Protein AF-A0A661WBW8-F1 (afdb_monomer)

Solvent-accessible surface area (backbone atoms only — not comparable to full-atom values): 7504 Å² total; per-residue (Å²): 125,63,66,69,48,50,52,51,52,53,52,50,47,54,51,52,50,39,50,50,31,53,48,50,40,72,75,39,48,70,62,25,51,50,27,31,53,41,34,71,77,34,44,72,61,14,29,55,50,9,43,52,49,52,52,50,50,49,51,48,32,54,50,29,44,61,48,18,79,80,39,66,74,34,38,56,62,21,50,52,52,50,49,52,48,53,53,42,35,47,45,15,46,30,18,49,24,47,56,46,9,56,71,76,37,63,91,46,59,73,66,63,18,35,52,52,28,32,48,52,51,54,58,50,35,65,36,77,64,55,7,61,70,46,50,42,51,50,51,48,12,29,15,35,11,12,36,53,52,60,75,76,107

Radius of gyration: 16.64 Å; Cα contacts (8 Å, |Δi|>4): 173; chains: 1; bounding box: 42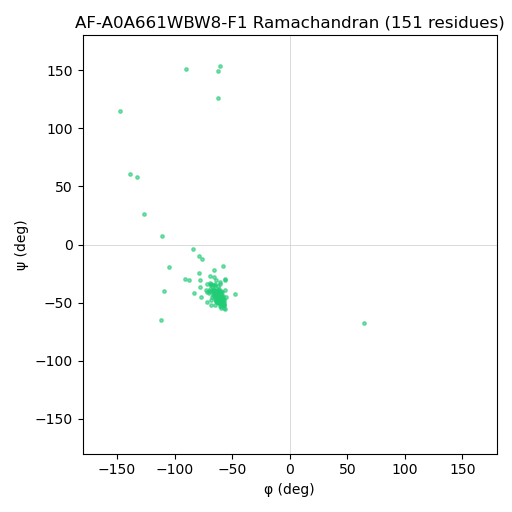×34×45 Å

pLDDT: mean 94.23, std 3.83, range [58.56, 97.31]

Nearest PDB structures (foldseek):
  8vp6-assembly1_B  TM=1.885E-01  e=3.659E+00  Acetivibrio thermocellus ATCC 27405
  7t56-assembly1_B  TM=2.274E-01  e=9.749E+00  Acetivibrio thermocellus

Secondary structure (DSSP, 8-state):
-HHHHHHHHHHHHHHHHHHHHHHHHHH-HHHHHHHHHHHHHHHHHHHHHHHHHHHHHHHHHHHHHHHHTT-GGGHHHHHHHHHHHHHHHHHHHHHHHHHHHHHH-TTS-HHHHHHHHHHHHHHHHTSTTIIIIIIHHHHHHHHHHHHHHHHH-

Foldseek 3Di:
DPPVVVVVVLVVVLVVLLVLLVVCCVVCVPLLVQLLVLCVVPVVQLLVQLLVVVVVLVCQLVVLVVCCVVPVVSNVVSCVSVVVLVVLLSSLVSSVLQVQLCVPPVPDDSSVSSSVSSSVLVVCLPDPPCNPPPSVSRSSSSSNSSSVVSVVD

Sequence (153 aa):
MDTLGIILISTLALITLTASLIFIRGLFPVRVSQVQTTLENNWKRSFWLGLVNTILITIFVFGFGSLGNGSPLFYFPAFAMYGAFLIGLLFGLSAFVQILGERLFPDLNPVKRDVKAGSVFLLTSLLPFVGWFLLFPYVISLSVGAVVITLFQ

Structure (mmCIF, N/CA/C/O backbone):
data_AF-A0A661WBW8-F1
#
_entry.id   AF-A0A661WBW8-F1
#
loop_
_atom_site.group_PDB
_atom_site.id
_atom_site.type_symbol
_atom_site.label_atom_id
_atom_site.label_alt_id
_atom_site.label_comp_id
_atom_site.label_asym_id
_atom_site.label_entity_id
_atom_site.label_seq_id
_atom_site.pdbx_PDB_ins_code
_atom_site.Cartn_x
_atom_site.Cartn_y
_atom_site.Cartn_z
_atom_site.occupancy
_atom_site.B_iso_or_equiv
_atom_site.auth_seq_id
_atom_site.auth_comp_id
_atom_site.auth_asym_id
_atom_site.auth_atom_id
_atom_site.pdbx_PDB_model_num
ATOM 1 N N . MET A 1 1 ? 23.591 -17.797 9.347 1.00 58.56 1 MET A N 1
ATOM 2 C CA . MET A 1 1 ? 23.077 -16.644 10.131 1.00 58.56 1 MET A CA 1
ATOM 3 C C . MET A 1 1 ? 21.641 -16.336 9.689 1.00 58.56 1 MET A C 1
ATOM 5 O O . MET A 1 1 ? 21.225 -15.186 9.639 1.00 58.56 1 MET A O 1
ATOM 9 N N . ASP A 1 2 ? 20.841 -17.366 9.389 1.00 82.25 2 ASP A N 1
ATOM 10 C CA . ASP A 1 2 ? 19.881 -17.202 8.287 1.00 82.25 2 ASP A CA 1
ATOM 11 C C . ASP A 1 2 ? 18.435 -17.105 8.775 1.00 82.25 2 ASP A C 1
ATOM 13 O O . ASP A 1 2 ? 17.692 -16.234 8.340 1.00 82.25 2 ASP A O 1
ATOM 17 N N . THR A 1 3 ? 18.036 -17.900 9.768 1.00 90.56 3 THR A N 1
ATOM 18 C CA . THR A 1 3 ? 16.657 -17.880 10.288 1.00 90.56 3 THR A CA 1
ATOM 19 C C . THR A 1 3 ? 16.389 -16.689 11.207 1.00 90.56 3 THR A C 1
ATOM 21 O O . THR A 1 3 ? 15.388 -15.994 11.043 1.00 90.56 3 THR A O 1
ATOM 24 N N . LEU A 1 4 ? 17.305 -16.399 12.138 1.00 91.81 4 LEU A N 1
ATOM 25 C CA . LEU A 1 4 ? 17.187 -15.255 13.050 1.00 91.81 4 LEU A CA 1
ATOM 26 C C . LEU A 1 4 ? 17.178 -13.918 12.295 1.00 91.81 4 LEU A C 1
ATOM 28 O O . LEU A 1 4 ? 16.389 -13.036 12.628 1.00 91.81 4 LEU A O 1
ATOM 32 N N . GLY A 1 5 ? 18.006 -13.788 11.253 1.00 93.50 5 GLY A N 1
ATOM 33 C CA . GLY A 1 5 ? 18.039 -12.595 10.404 1.00 93.50 5 GLY A CA 1
ATOM 34 C C . GLY A 1 5 ? 16.718 -12.374 9.666 1.00 93.50 5 GLY A C 1
ATOM 35 O O . GLY A 1 5 ? 16.172 -11.273 9.702 1.00 93.50 5 GLY A O 1
ATOM 36 N N . ILE A 1 6 ? 16.157 -13.429 9.066 1.00 91.75 6 ILE A N 1
ATOM 37 C CA . ILE A 1 6 ? 14.869 -13.357 8.358 1.00 91.75 6 ILE A CA 1
ATOM 38 C C . ILE A 1 6 ? 13.732 -12.964 9.308 1.00 91.75 6 ILE A C 1
ATOM 40 O O . ILE A 1 6 ? 12.924 -12.099 8.966 1.00 91.75 6 ILE A O 1
ATOM 44 N N . ILE A 1 7 ? 13.675 -13.555 10.506 1.00 92.12 7 ILE A N 1
ATOM 45 C CA . ILE A 1 7 ? 12.643 -13.235 11.505 1.00 92.12 7 ILE A CA 1
ATOM 46 C C . ILE A 1 7 ? 12.750 -11.769 11.938 1.00 92.12 7 ILE A C 1
ATOM 48 O O . ILE A 1 7 ? 11.737 -11.065 11.986 1.00 92.12 7 ILE A O 1
ATOM 52 N N . LEU A 1 8 ? 13.968 -11.289 12.205 1.00 94.31 8 LEU A N 1
ATOM 53 C CA . LEU A 1 8 ? 14.204 -9.904 12.606 1.00 94.31 8 LEU A CA 1
ATOM 54 C C . LEU A 1 8 ? 13.779 -8.921 11.509 1.00 94.31 8 LEU A C 1
ATOM 56 O O . LEU A 1 8 ? 13.016 -7.996 11.782 1.00 94.31 8 LEU A O 1
ATOM 60 N N . ILE A 1 9 ? 14.220 -9.145 10.268 1.00 93.75 9 ILE A N 1
ATOM 61 C CA . ILE A 1 9 ? 13.886 -8.284 9.123 1.00 93.75 9 ILE A CA 1
ATOM 62 C C . ILE A 1 9 ? 12.378 -8.273 8.878 1.00 93.75 9 ILE A C 1
ATOM 64 O O . ILE A 1 9 ? 11.800 -7.204 8.702 1.00 93.75 9 ILE A O 1
ATOM 68 N N . SER A 1 10 ? 11.725 -9.437 8.917 1.00 90.88 10 SER A N 1
ATOM 69 C CA . SER A 1 10 ? 10.275 -9.540 8.711 1.00 90.88 10 SER A CA 1
ATOM 70 C C . SER A 1 10 ? 9.506 -8.779 9.791 1.00 90.88 10 SER A C 1
ATOM 72 O O . SER A 1 10 ? 8.573 -8.039 9.488 1.00 90.88 10 SER A O 1
ATOM 74 N N . THR A 1 11 ? 9.930 -8.901 11.050 1.00 93.38 11 THR A N 1
ATOM 75 C CA . THR A 1 11 ? 9.303 -8.196 12.175 1.00 93.38 11 THR A CA 1
ATOM 76 C C . THR A 1 11 ? 9.469 -6.684 12.043 1.00 93.38 11 THR A C 1
ATOM 78 O O . THR A 1 11 ? 8.494 -5.942 12.164 1.00 93.38 11 THR A O 1
ATOM 81 N N . LEU A 1 12 ? 10.685 -6.218 11.740 1.00 95.56 12 LEU A N 1
ATOM 82 C CA . LEU A 1 12 ? 10.952 -4.799 11.511 1.00 95.56 12 LEU A CA 1
ATOM 83 C C . LEU A 1 12 ? 10.147 -4.266 10.323 1.00 95.56 12 LEU A C 1
ATOM 85 O O . LEU A 1 12 ? 9.534 -3.212 10.444 1.00 95.56 12 LEU A O 1
ATOM 89 N N . ALA A 1 13 ? 10.062 -5.016 9.221 1.00 93.31 13 ALA A N 1
ATOM 90 C CA . ALA A 1 13 ? 9.277 -4.630 8.054 1.00 93.31 13 ALA A CA 1
ATOM 91 C C . ALA A 1 13 ? 7.790 -4.447 8.391 1.00 93.31 13 ALA A C 1
ATOM 93 O O . ALA A 1 13 ? 7.198 -3.448 7.990 1.00 93.31 13 ALA A O 1
ATOM 94 N N . LEU A 1 14 ? 7.187 -5.350 9.172 1.00 94.06 14 LEU A N 1
ATOM 95 C CA . LEU A 1 14 ? 5.788 -5.222 9.607 1.00 94.06 14 LEU A CA 1
ATOM 96 C C . LEU A 1 14 ? 5.558 -3.978 10.473 1.00 94.06 14 LEU A C 1
ATOM 98 O O . LEU A 1 14 ? 4.569 -3.261 10.290 1.00 94.06 14 LEU A O 1
ATOM 102 N N . ILE A 1 15 ? 6.481 -3.705 11.399 1.00 95.44 15 ILE A N 1
ATOM 103 C CA . ILE A 1 15 ? 6.422 -2.523 12.266 1.00 95.44 15 ILE A CA 1
ATOM 104 C C . ILE A 1 15 ? 6.551 -1.251 11.422 1.00 95.44 15 ILE A C 1
ATOM 106 O O . ILE A 1 15 ? 5.726 -0.346 11.548 1.00 95.44 15 ILE A O 1
ATOM 110 N N . THR A 1 16 ? 7.540 -1.191 10.527 1.00 95.75 16 THR A N 1
ATOM 111 C CA . THR A 1 16 ? 7.773 -0.040 9.647 1.00 95.75 16 THR A CA 1
ATOM 112 C C . THR A 1 16 ? 6.607 0.185 8.691 1.00 95.75 16 THR A C 1
ATOM 114 O O . THR A 1 16 ? 6.192 1.327 8.513 1.00 95.75 16 THR A O 1
ATOM 117 N N . LEU A 1 17 ? 6.023 -0.876 8.125 1.00 94.19 17 LEU A N 1
ATOM 118 C CA . LEU A 1 17 ? 4.835 -0.764 7.281 1.00 94.19 17 LEU A CA 1
ATOM 119 C C . LEU A 1 17 ? 3.655 -0.198 8.072 1.00 94.19 17 LEU A C 1
ATOM 121 O O . LEU A 1 17 ? 3.055 0.781 7.637 1.00 94.19 17 LEU A O 1
ATOM 125 N N . THR A 1 18 ? 3.369 -0.724 9.264 1.00 95.50 18 THR A N 1
ATOM 126 C CA . THR A 1 18 ? 2.292 -0.191 10.119 1.00 95.50 18 THR A CA 1
ATOM 127 C C . THR A 1 18 ? 2.524 1.283 10.456 1.00 95.50 18 THR A C 1
ATOM 129 O O . THR A 1 18 ? 1.616 2.103 10.321 1.00 95.50 18 THR A O 1
ATOM 132 N N . ALA A 1 19 ? 3.752 1.643 10.839 1.00 95.69 19 ALA A N 1
ATOM 133 C CA . ALA A 1 19 ? 4.125 3.023 11.126 1.00 95.69 19 ALA A CA 1
ATOM 134 C C . ALA A 1 19 ? 3.971 3.930 9.895 1.00 95.69 19 ALA A C 1
ATOM 136 O O . ALA A 1 19 ? 3.477 5.046 10.027 1.00 95.69 19 ALA A O 1
ATOM 137 N N . SER A 1 20 ? 4.328 3.448 8.700 1.00 95.50 20 SER A N 1
ATOM 138 C CA . SER A 1 20 ? 4.203 4.210 7.454 1.00 95.50 20 SER A CA 1
ATOM 139 C C . SER A 1 20 ? 2.748 4.538 7.110 1.00 95.50 20 SER A C 1
ATOM 141 O O . SER A 1 20 ? 2.459 5.668 6.730 1.00 95.50 20 SER A O 1
ATOM 143 N N . LEU A 1 21 ? 1.815 3.604 7.329 1.00 95.06 21 LEU A N 1
ATOM 144 C CA . LEU A 1 21 ? 0.387 3.826 7.075 1.00 95.06 21 LEU A CA 1
ATOM 145 C C . LEU A 1 21 ? -0.184 4.907 8.005 1.00 95.06 21 LEU A C 1
ATOM 147 O O . LEU A 1 21 ? -0.887 5.822 7.575 1.00 95.06 21 LEU A O 1
ATOM 151 N N . ILE A 1 22 ? 0.188 4.857 9.286 1.00 94.75 22 ILE A N 1
ATOM 152 C CA . ILE A 1 22 ? -0.214 5.869 10.271 1.00 94.75 22 ILE A CA 1
ATOM 153 C C . ILE A 1 22 ? 0.420 7.222 9.941 1.00 94.75 22 ILE A C 1
ATOM 155 O O . ILE A 1 22 ? -0.238 8.258 10.028 1.00 94.75 22 ILE A O 1
ATOM 159 N N . PHE A 1 23 ? 1.691 7.219 9.539 1.00 96.06 23 PHE A N 1
ATOM 160 C CA . PHE A 1 23 ? 2.413 8.427 9.165 1.00 96.06 23 PHE A CA 1
ATOM 161 C C . PHE A 1 23 ? 1.764 9.128 7.965 1.00 96.06 23 PHE A C 1
ATOM 163 O O . PHE A 1 23 ? 1.539 10.335 8.021 1.00 96.06 23 PHE A O 1
ATOM 170 N N . ILE A 1 24 ? 1.388 8.386 6.917 1.00 95.56 24 ILE A N 1
ATOM 171 C CA . ILE A 1 24 ? 0.702 8.941 5.739 1.00 95.56 24 ILE A CA 1
ATOM 172 C C . ILE A 1 24 ? -0.645 9.558 6.119 1.00 95.56 24 ILE A C 1
ATOM 174 O O . ILE A 1 24 ? -0.952 10.667 5.677 1.00 95.56 24 ILE A O 1
ATOM 178 N N . ARG A 1 25 ? -1.423 8.898 6.984 1.00 91.75 25 ARG A N 1
ATOM 179 C CA . ARG A 1 25 ? -2.674 9.460 7.514 1.00 91.75 25 ARG A CA 1
ATOM 180 C C . ARG A 1 25 ? -2.441 10.747 8.304 1.00 91.75 25 ARG A C 1
ATOM 182 O O . ARG A 1 25 ? -3.200 11.697 8.144 1.00 91.75 25 ARG A O 1
ATOM 189 N N . GLY A 1 26 ? -1.406 10.786 9.141 1.00 92.38 26 GLY A N 1
ATOM 190 C CA . GLY A 1 26 ? -1.054 11.972 9.922 1.00 92.38 26 GLY A CA 1
ATOM 191 C C . GLY A 1 26 ? -0.588 13.145 9.056 1.00 92.38 26 GLY A C 1
ATOM 192 O O . GLY A 1 26 ? -0.952 14.286 9.325 1.00 92.38 26 GLY A O 1
ATOM 193 N N . LEU A 1 27 ? 0.180 12.865 8.000 1.00 95.81 27 LEU A N 1
ATOM 194 C CA . LEU A 1 27 ? 0.734 13.882 7.107 1.00 95.81 27 LEU A CA 1
ATOM 195 C C . LEU A 1 27 ? -0.306 14.423 6.113 1.00 95.81 27 LEU A C 1
ATOM 197 O O . LEU A 1 27 ? -0.309 15.612 5.804 1.00 95.81 27 LEU A O 1
ATOM 201 N N . PHE A 1 28 ? -1.208 13.565 5.629 1.00 95.75 28 PHE A N 1
ATOM 202 C CA . PHE A 1 28 ? -2.186 13.905 4.594 1.00 95.75 28 PHE A CA 1
ATOM 203 C C . PHE A 1 28 ? -3.617 13.451 4.948 1.00 95.75 28 PHE A C 1
ATOM 205 O O . PHE A 1 28 ? -4.248 12.724 4.169 1.00 95.75 28 PHE A O 1
ATOM 212 N N . PRO A 1 29 ? -4.185 13.905 6.080 1.00 92.94 29 PRO A N 1
ATOM 213 C CA . PRO A 1 29 ? -5.454 13.387 6.598 1.00 92.94 29 PRO A CA 1
ATOM 214 C C . PRO A 1 29 ? -6.629 13.602 5.637 1.00 92.94 29 PRO A C 1
ATOM 216 O O . PRO A 1 29 ? -7.459 12.713 5.472 1.00 92.94 29 PRO A O 1
ATOM 219 N N . VAL A 1 30 ? -6.668 14.749 4.948 1.00 94.50 30 VAL A N 1
ATOM 220 C CA . VAL A 1 30 ? -7.733 15.095 3.989 1.00 94.50 30 VAL A CA 1
ATOM 221 C C . VAL A 1 30 ? -7.722 14.170 2.771 1.00 94.50 30 VAL A C 1
ATOM 223 O O . VAL A 1 30 ? -8.771 13.759 2.288 1.00 94.50 30 VAL A O 1
ATOM 226 N N . ARG A 1 31 ? -6.537 13.817 2.261 1.00 93.44 31 ARG A N 1
ATOM 227 C CA . ARG A 1 31 ? -6.428 12.925 1.098 1.00 93.44 31 ARG A CA 1
ATOM 228 C C . ARG A 1 31 ? -6.825 11.501 1.467 1.00 93.44 31 ARG A C 1
ATOM 230 O O . ARG A 1 31 ? -7.550 10.859 0.716 1.00 93.44 31 ARG A O 1
ATOM 237 N N . VAL A 1 32 ? -6.394 11.023 2.634 1.00 94.75 32 VAL A N 1
ATOM 238 C CA . VAL A 1 32 ? -6.750 9.682 3.116 1.00 94.75 32 VAL A CA 1
ATOM 239 C C . VAL A 1 32 ? -8.256 9.566 3.379 1.00 94.75 32 VAL A C 1
ATOM 241 O O . VAL A 1 32 ? -8.852 8.568 2.981 1.00 94.75 32 VAL A O 1
ATOM 244 N N . SER A 1 33 ? -8.903 10.589 3.949 1.00 94.69 33 SER A N 1
ATOM 245 C CA . SER A 1 33 ? -10.356 10.567 4.183 1.00 94.69 33 SER A CA 1
ATOM 246 C C . SER A 1 33 ? -11.184 10.621 2.892 1.00 94.69 33 SER A C 1
ATOM 248 O O . SER A 1 33 ? -12.219 9.957 2.794 1.00 94.69 33 SER A O 1
ATOM 250 N N . GLN A 1 34 ? -10.719 11.350 1.870 1.00 95.81 34 GLN A N 1
ATOM 251 C CA . GLN A 1 34 ? -11.326 11.327 0.534 1.00 95.81 34 GLN A CA 1
ATOM 252 C C . GLN A 1 34 ? -11.272 9.918 -0.068 1.00 95.81 34 GLN A C 1
ATOM 254 O O . GLN A 1 34 ? -12.299 9.389 -0.488 1.00 95.81 34 GLN A O 1
ATOM 259 N N . VAL A 1 35 ? -10.099 9.274 -0.034 1.00 96.44 35 VAL A N 1
ATOM 260 C CA . VAL A 1 35 ? -9.930 7.902 -0.536 1.00 96.44 35 VAL A CA 1
ATOM 261 C C . VAL A 1 35 ? -10.783 6.905 0.255 1.00 96.44 35 VAL A C 1
ATOM 263 O O . VAL A 1 35 ? -11.392 6.023 -0.351 1.00 96.44 35 VAL A O 1
ATOM 266 N N . GLN A 1 36 ? -10.891 7.061 1.581 1.00 96.06 36 GLN A N 1
ATOM 267 C CA . GLN A 1 36 ? -11.795 6.263 2.419 1.00 96.06 36 GLN A CA 1
ATOM 268 C C . GLN A 1 36 ? -13.247 6.389 1.942 1.00 96.06 36 GLN A C 1
ATOM 270 O O . GLN A 1 36 ? -13.900 5.381 1.682 1.00 96.06 36 GLN A O 1
ATOM 275 N N . THR A 1 37 ? -13.732 7.620 1.780 1.00 95.62 37 THR A N 1
ATOM 276 C CA . THR A 1 37 ? -15.116 7.897 1.365 1.00 95.62 37 THR A CA 1
ATOM 277 C C . THR A 1 37 ? -15.408 7.294 -0.010 1.00 95.62 37 THR A C 1
ATOM 279 O O . THR A 1 37 ? -16.449 6.672 -0.232 1.00 95.62 37 THR A O 1
ATOM 282 N N . THR A 1 38 ? -14.465 7.419 -0.946 1.00 95.38 38 THR A N 1
ATOM 283 C CA . THR A 1 38 ? -14.554 6.790 -2.267 1.00 95.38 38 THR A CA 1
ATOM 284 C C . THR A 1 38 ? -14.626 5.270 -2.163 1.00 95.38 38 THR A C 1
ATOM 286 O O . THR A 1 38 ? -15.432 4.644 -2.855 1.00 95.38 38 THR A O 1
ATOM 289 N N . LEU A 1 39 ? -13.803 4.667 -1.302 1.00 93.88 39 LEU A N 1
ATOM 290 C CA . LEU A 1 39 ? -13.764 3.222 -1.115 1.00 93.88 39 LEU A CA 1
ATOM 291 C C . LEU A 1 39 ? -15.075 2.684 -0.528 1.00 93.88 39 LEU A C 1
ATOM 293 O O . LEU A 1 39 ? -15.558 1.654 -0.994 1.00 93.88 39 LEU A O 1
ATOM 297 N N . GLU A 1 40 ? -15.676 3.383 0.435 1.00 94.12 40 GLU A N 1
ATOM 298 C CA . GLU A 1 40 ? -16.968 3.011 1.027 1.00 94.12 40 GLU A CA 1
ATOM 299 C C . GLU A 1 40 ? -18.118 3.116 0.018 1.00 94.12 40 GLU A C 1
ATOM 301 O O . GLU A 1 40 ? -18.919 2.187 -0.108 1.00 94.12 40 GLU A O 1
ATOM 306 N N . ASN A 1 41 ? -18.158 4.199 -0.764 1.00 94.25 41 ASN A N 1
ATOM 307 C CA . ASN A 1 41 ? -19.244 4.457 -1.711 1.00 94.25 41 ASN A CA 1
ATOM 308 C C . ASN A 1 41 ? -19.136 3.641 -3.010 1.00 94.25 41 ASN A C 1
ATOM 310 O O . ASN A 1 41 ? -20.150 3.313 -3.623 1.00 94.25 41 ASN A O 1
ATOM 314 N N . ASN A 1 42 ? -17.919 3.310 -3.455 1.00 93.38 42 ASN A N 1
ATOM 315 C CA . ASN A 1 42 ? -17.668 2.733 -4.781 1.00 93.38 42 ASN A CA 1
ATOM 316 C C . ASN A 1 42 ? -16.866 1.422 -4.751 1.00 93.38 42 ASN A C 1
ATOM 318 O O . ASN A 1 42 ? -16.230 1.083 -5.749 1.00 93.38 42 ASN A O 1
ATOM 322 N N . TRP A 1 43 ? -16.912 0.645 -3.662 1.00 92.50 43 TRP A N 1
ATOM 323 C CA . TRP A 1 43 ? -16.039 -0.525 -3.456 1.00 92.50 43 TRP A CA 1
ATOM 324 C C . TRP A 1 43 ? -15.940 -1.486 -4.660 1.00 92.50 43 TRP A C 1
ATOM 326 O O . TRP A 1 43 ? -14.839 -1.896 -5.024 1.00 92.50 43 TRP A O 1
ATOM 336 N N . LYS A 1 44 ? -17.058 -1.806 -5.336 1.00 94.31 44 LYS A N 1
ATOM 337 C CA . LYS A 1 44 ? -17.064 -2.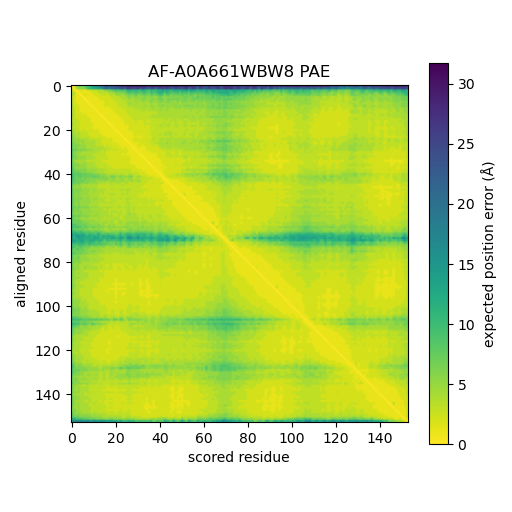698 -6.517 1.00 94.31 44 LYS A CA 1
ATOM 338 C C . LYS A 1 44 ? -16.269 -2.110 -7.678 1.00 94.31 44 LYS A C 1
ATOM 340 O O . LYS A 1 44 ? -15.494 -2.810 -8.324 1.00 94.31 44 LYS A O 1
ATOM 345 N N . ARG A 1 45 ? -16.482 -0.821 -7.955 1.00 93.62 45 ARG A N 1
ATOM 346 C CA . ARG A 1 45 ? -15.806 -0.109 -9.041 1.00 93.62 45 ARG A CA 1
ATOM 347 C C . ARG A 1 45 ? -14.329 0.085 -8.710 1.00 93.62 45 ARG A C 1
ATOM 349 O O . ARG A 1 45 ? -13.497 -0.127 -9.586 1.00 93.62 45 ARG A O 1
ATOM 356 N N . SER A 1 46 ? -14.013 0.404 -7.454 1.00 94.94 46 SER A N 1
ATOM 357 C CA . SER A 1 46 ? -12.640 0.475 -6.951 1.00 94.94 46 SER A CA 1
ATOM 358 C C . SER A 1 46 ? -11.916 -0.852 -7.160 1.00 94.94 46 SER A C 1
ATOM 360 O O . SER A 1 46 ? -10.830 -0.860 -7.720 1.00 94.94 46 SER A O 1
ATOM 362 N N . PHE A 1 47 ? -12.531 -1.987 -6.820 1.00 96.44 47 PHE A N 1
ATOM 363 C CA . PHE A 1 47 ? -11.901 -3.293 -7.027 1.00 96.44 47 PHE A CA 1
ATOM 364 C C . PHE A 1 47 ? -11.513 -3.528 -8.494 1.00 96.44 47 PHE A C 1
ATOM 366 O O . PHE A 1 47 ? -10.347 -3.783 -8.785 1.00 96.44 47 PHE A O 1
ATOM 373 N N . TRP A 1 48 ? -12.463 -3.395 -9.425 1.00 96.44 48 TRP A N 1
ATOM 374 C CA . TRP A 1 48 ? -12.201 -3.658 -10.843 1.00 96.44 48 TRP A CA 1
ATOM 375 C C . TRP A 1 48 ? -11.202 -2.677 -11.453 1.00 96.44 48 TRP A C 1
ATOM 377 O O . TRP A 1 48 ? -10.291 -3.095 -12.167 1.00 96.44 48 TRP A O 1
ATOM 387 N N . LEU A 1 49 ? -11.334 -1.381 -11.150 1.00 95.50 49 LEU A N 1
ATOM 388 C CA . LEU A 1 49 ? -10.396 -0.378 -11.648 1.00 95.50 49 LEU A CA 1
ATOM 389 C C . LEU A 1 49 ? -8.994 -0.605 -11.096 1.00 95.50 49 LEU A C 1
ATOM 391 O O . LEU A 1 49 ? -8.029 -0.506 -11.847 1.00 95.50 49 LEU A O 1
ATOM 395 N N . GLY A 1 50 ? -8.852 -0.914 -9.811 1.00 95.88 50 GLY A N 1
ATOM 396 C CA . GLY A 1 50 ? -7.534 -1.154 -9.245 1.00 95.88 50 GLY A CA 1
ATOM 397 C C . GLY A 1 50 ? -6.919 -2.469 -9.700 1.00 95.88 50 GLY A C 1
ATOM 398 O O . GLY A 1 50 ? -5.715 -2.492 -9.927 1.00 95.88 50 GLY A O 1
ATOM 399 N N . LEU A 1 51 ? -7.710 -3.522 -9.930 1.00 96.06 51 LEU A N 1
ATOM 400 C CA . LEU A 1 51 ? -7.223 -4.775 -10.516 1.00 96.06 51 LEU A CA 1
ATOM 401 C C . LEU A 1 51 ? -6.628 -4.522 -11.909 1.00 96.06 51 LEU A C 1
ATOM 403 O O . LEU A 1 51 ? -5.471 -4.857 -12.161 1.00 96.06 51 LEU A O 1
ATOM 407 N N . VAL A 1 52 ? -7.394 -3.872 -12.793 1.00 96.69 52 VAL A N 1
ATOM 408 C CA . VAL A 1 52 ? -6.950 -3.550 -14.157 1.00 96.69 52 VAL A CA 1
ATOM 409 C C . VAL A 1 52 ? -5.719 -2.645 -14.127 1.00 96.69 52 VAL A C 1
ATOM 411 O O . VAL A 1 52 ? -4.733 -2.944 -14.795 1.00 96.69 52 VAL A O 1
ATOM 414 N N . ASN A 1 53 ? -5.726 -1.582 -13.316 1.00 95.31 53 ASN A N 1
ATOM 415 C CA . ASN A 1 53 ? -4.575 -0.684 -13.206 1.00 95.31 53 ASN A CA 1
ATOM 416 C C . ASN A 1 53 ? -3.337 -1.385 -12.642 1.00 95.31 53 ASN A C 1
ATOM 418 O O . ASN A 1 53 ? -2.244 -1.173 -13.152 1.00 95.31 53 ASN A O 1
ATOM 422 N N . THR A 1 54 ? -3.490 -2.246 -11.636 1.00 95.19 54 THR A N 1
ATOM 423 C CA . THR A 1 54 ? -2.368 -3.004 -11.065 1.00 95.19 54 THR A CA 1
ATOM 424 C C . THR A 1 54 ? -1.750 -3.920 -12.119 1.00 95.19 54 THR A C 1
ATOM 426 O O . THR A 1 54 ? -0.529 -3.935 -12.266 1.00 95.19 54 THR A O 1
ATOM 429 N N . ILE A 1 55 ? -2.569 -4.626 -12.907 1.00 96.38 55 ILE A N 1
ATOM 430 C CA . ILE A 1 55 ? -2.093 -5.479 -14.006 1.00 96.38 55 ILE A CA 1
ATOM 431 C C . ILE A 1 55 ? -1.382 -4.641 -15.076 1.00 96.38 55 ILE A C 1
ATOM 433 O O . ILE A 1 55 ? -0.260 -4.970 -15.454 1.00 96.38 55 ILE A O 1
ATOM 437 N N . LEU A 1 56 ? -1.990 -3.542 -15.533 1.00 96.00 56 LEU A N 1
ATOM 438 C CA . LEU A 1 56 ? -1.404 -2.678 -16.563 1.00 96.00 56 LEU A CA 1
ATOM 439 C C . LEU A 1 56 ? -0.078 -2.069 -16.109 1.00 96.00 56 LEU A C 1
ATOM 441 O O . LEU A 1 56 ? 0.915 -2.168 -16.825 1.00 96.00 56 LEU A O 1
ATOM 445 N N . ILE A 1 57 ? -0.036 -1.489 -14.908 1.00 95.44 57 ILE A N 1
ATOM 446 C CA . ILE A 1 57 ? 1.188 -0.927 -14.331 1.00 95.44 57 ILE A CA 1
ATOM 447 C C . ILE A 1 57 ? 2.253 -2.013 -14.219 1.00 95.44 57 ILE A C 1
ATOM 449 O O . ILE A 1 57 ? 3.387 -1.784 -14.619 1.00 95.44 57 ILE A O 1
ATOM 453 N N . THR A 1 58 ? 1.898 -3.210 -13.752 1.00 94.94 58 THR A N 1
ATOM 454 C CA . THR A 1 58 ? 2.836 -4.337 -13.681 1.00 94.94 58 THR A CA 1
ATOM 455 C C . THR A 1 58 ? 3.424 -4.653 -15.058 1.00 94.94 58 THR A C 1
ATOM 457 O O . THR A 1 58 ? 4.644 -4.691 -15.206 1.00 94.94 58 THR A O 1
ATOM 460 N N . ILE A 1 59 ? 2.581 -4.798 -16.087 1.00 96.94 59 ILE A N 1
ATOM 461 C CA . ILE A 1 59 ? 3.020 -5.059 -17.467 1.00 96.94 59 ILE A CA 1
ATOM 462 C C . ILE A 1 59 ? 3.956 -3.953 -17.964 1.00 96.94 59 ILE A C 1
ATOM 464 O O . ILE A 1 59 ? 5.017 -4.254 -18.506 1.00 96.94 59 ILE A O 1
ATOM 468 N N . PHE A 1 60 ? 3.610 -2.682 -17.759 1.00 95.81 60 PHE A N 1
ATOM 469 C CA . PHE A 1 60 ? 4.440 -1.567 -18.209 1.00 95.81 60 PHE A CA 1
ATOM 470 C C . PHE A 1 60 ? 5.760 -1.463 -17.429 1.00 95.81 60 PHE A C 1
ATOM 472 O O . PHE A 1 60 ? 6.792 -1.216 -18.046 1.00 95.81 60 PHE A O 1
ATOM 479 N N . VAL A 1 61 ? 5.769 -1.680 -16.106 1.00 95.81 61 VAL A N 1
ATOM 480 C CA . VAL A 1 61 ? 6.999 -1.659 -15.292 1.00 95.81 61 VAL A CA 1
ATOM 481 C C . VAL A 1 61 ? 7.958 -2.744 -15.776 1.00 95.81 61 VAL A C 1
ATOM 483 O O . VAL A 1 61 ? 9.121 -2.450 -16.051 1.00 95.81 61 VAL A O 1
ATOM 486 N N . PHE A 1 62 ? 7.477 -3.980 -15.937 1.00 95.25 62 PHE A N 1
ATOM 487 C CA . PHE A 1 62 ? 8.305 -5.078 -16.439 1.00 95.25 62 PHE A CA 1
ATOM 488 C C . PHE A 1 62 ? 8.713 -4.871 -17.902 1.00 95.25 62 PHE A C 1
ATOM 490 O O . PHE A 1 62 ? 9.863 -5.128 -18.254 1.00 95.25 62 PHE A O 1
ATOM 497 N N . GLY A 1 63 ? 7.812 -4.354 -18.739 1.00 95.25 63 GLY A N 1
ATOM 498 C CA . GLY A 1 63 ? 8.084 -4.031 -20.138 1.00 95.25 63 GLY A CA 1
ATOM 499 C C . GLY A 1 63 ? 9.208 -3.006 -20.281 1.00 95.25 63 GLY A C 1
ATOM 500 O O . GLY A 1 63 ? 10.220 -3.288 -20.921 1.00 95.25 63 GLY A O 1
ATOM 501 N N . PHE A 1 64 ? 9.096 -1.854 -19.616 1.00 94.81 64 PHE A N 1
ATOM 502 C CA . PHE A 1 64 ? 10.153 -0.841 -19.604 1.00 94.81 64 PHE A CA 1
ATOM 503 C C . PHE A 1 64 ? 11.441 -1.345 -18.949 1.00 94.81 64 PHE A C 1
ATOM 505 O O . PHE A 1 64 ? 12.521 -1.085 -19.474 1.00 94.81 64 PHE A O 1
ATOM 512 N N . GLY A 1 65 ? 11.347 -2.120 -17.864 1.00 93.19 65 GLY A N 1
ATOM 513 C CA . GLY A 1 65 ? 12.509 -2.752 -17.237 1.00 93.19 65 GLY A CA 1
ATOM 514 C C . GLY A 1 65 ? 13.258 -3.683 -18.193 1.00 93.19 65 GLY A C 1
ATOM 515 O O . GLY A 1 65 ? 14.483 -3.637 -18.261 1.00 93.19 65 GLY A O 1
ATOM 516 N N . SER A 1 66 ? 12.535 -4.467 -18.999 1.00 93.56 66 SER A N 1
ATOM 517 C CA . SER A 1 66 ? 13.145 -5.359 -19.992 1.00 93.56 66 SER A CA 1
ATOM 518 C C . SER A 1 66 ? 13.883 -4.593 -21.099 1.00 93.56 66 SER A C 1
ATOM 520 O O . SER A 1 66 ? 14.997 -4.969 -21.463 1.00 93.56 66 SER A O 1
ATOM 522 N N . LEU A 1 67 ? 13.315 -3.474 -21.570 1.00 93.12 67 LEU A N 1
ATOM 523 C CA . LEU A 1 67 ? 13.948 -2.566 -22.535 1.00 93.12 67 LEU A CA 1
ATOM 524 C C . LEU A 1 67 ? 15.135 -1.803 -21.924 1.00 93.12 67 LEU A C 1
ATOM 526 O O . LEU A 1 67 ? 16.080 -1.455 -22.633 1.00 93.12 67 LEU A O 1
ATOM 530 N N . GLY A 1 68 ? 15.114 -1.597 -20.604 1.00 90.50 68 GLY A N 1
ATOM 531 C CA . GLY A 1 68 ? 16.177 -0.970 -19.818 1.00 90.50 68 GLY A CA 1
ATOM 532 C C . GLY A 1 68 ? 17.536 -1.655 -19.959 1.00 90.50 68 GLY A C 1
ATOM 533 O O . GLY A 1 68 ? 18.568 -0.986 -19.936 1.00 90.50 68 GLY A O 1
ATOM 534 N N . ASN A 1 69 ? 17.546 -2.972 -20.185 1.00 85.69 69 ASN A N 1
ATOM 535 C CA . ASN A 1 69 ? 18.774 -3.729 -20.443 1.00 85.69 69 ASN A CA 1
ATOM 536 C C . ASN A 1 69 ? 19.468 -3.309 -21.749 1.00 85.69 69 ASN A C 1
ATOM 538 O O . ASN A 1 69 ? 20.690 -3.390 -21.840 1.00 85.69 69 ASN A O 1
ATOM 542 N N . GLY A 1 70 ? 18.702 -2.865 -22.752 1.00 88.12 70 GLY A N 1
ATOM 543 C CA . GLY A 1 70 ? 19.232 -2.369 -24.026 1.00 88.12 70 GLY A CA 1
ATOM 544 C C . GLY A 1 70 ? 19.498 -0.862 -24.031 1.00 88.12 70 GLY A C 1
ATOM 545 O O . GLY A 1 70 ? 20.399 -0.397 -24.724 1.00 88.12 70 GLY A O 1
ATOM 546 N N . SER A 1 71 ? 18.737 -0.089 -23.255 1.00 92.81 71 SER A N 1
ATOM 547 C CA . SER A 1 71 ? 18.962 1.344 -23.067 1.00 92.81 71 SER A CA 1
ATOM 548 C C . SER A 1 71 ? 18.544 1.772 -21.656 1.00 92.81 71 SER A C 1
ATOM 550 O O . SER A 1 71 ? 17.346 1.763 -21.353 1.00 92.81 71 SER A O 1
ATOM 552 N N . PRO A 1 72 ? 19.485 2.223 -20.802 1.00 92.69 72 PRO A N 1
ATOM 553 C CA . PRO A 1 72 ? 19.188 2.604 -19.419 1.00 92.69 72 PRO A CA 1
ATOM 554 C C . PRO A 1 72 ? 18.129 3.707 -19.264 1.00 92.69 72 PRO A C 1
ATOM 556 O O . PRO A 1 72 ? 17.532 3.848 -18.199 1.00 92.69 72 PRO A O 1
ATOM 559 N N . LEU A 1 73 ? 17.856 4.472 -20.327 1.00 94.12 73 LEU A N 1
ATOM 560 C CA . LEU A 1 73 ? 16.818 5.506 -20.367 1.00 94.12 73 LEU A CA 1
ATOM 561 C C . LEU A 1 73 ? 15.418 4.969 -20.021 1.00 94.12 73 LEU A C 1
ATOM 563 O O . LEU A 1 73 ? 14.616 5.705 -19.449 1.00 94.12 73 LEU A O 1
ATOM 567 N N . PHE A 1 74 ? 15.124 3.696 -20.306 1.00 93.00 74 PHE A N 1
ATOM 568 C CA . PHE A 1 74 ? 13.819 3.097 -19.998 1.00 93.00 74 PHE A CA 1
ATOM 569 C C . PHE A 1 74 ? 13.625 2.755 -18.512 1.00 93.00 74 PHE A C 1
ATOM 571 O O . PHE A 1 74 ? 12.489 2.545 -18.086 1.00 93.00 74 PHE A O 1
ATOM 578 N N . TYR A 1 75 ? 14.677 2.782 -17.685 1.00 93.06 75 TYR A N 1
ATOM 579 C CA . TYR A 1 75 ? 14.510 2.621 -16.238 1.00 93.06 75 TYR A CA 1
ATOM 580 C C . TYR A 1 75 ? 13.797 3.816 -15.600 1.00 93.06 75 TYR A C 1
ATOM 582 O O . TYR A 1 75 ? 13.014 3.623 -14.673 1.00 93.06 75 TYR A O 1
ATOM 590 N N . PHE A 1 76 ? 14.002 5.036 -16.107 1.00 94.62 76 PHE A N 1
ATOM 591 C CA . PHE A 1 76 ? 13.350 6.236 -15.571 1.00 94.62 76 PHE A CA 1
ATOM 592 C C . PHE A 1 76 ? 11.815 6.142 -15.558 1.00 94.62 76 PHE A C 1
ATOM 594 O O . PHE A 1 76 ? 11.236 6.282 -14.478 1.00 94.62 76 PHE A O 1
ATOM 601 N N . PRO A 1 77 ? 11.125 5.867 -16.686 1.00 94.31 77 PRO A N 1
ATOM 602 C CA . PRO A 1 77 ? 9.673 5.718 -16.673 1.00 94.31 77 PRO A CA 1
ATOM 603 C C . PRO A 1 77 ? 9.209 4.510 -15.846 1.00 94.31 77 PRO A C 1
ATOM 605 O O . PRO A 1 77 ? 8.183 4.610 -15.174 1.00 94.31 77 PRO A O 1
ATOM 608 N N . ALA A 1 78 ? 9.969 3.406 -15.817 1.00 94.50 78 ALA A N 1
ATOM 609 C CA . ALA A 1 78 ? 9.643 2.245 -14.984 1.00 94.50 78 ALA A CA 1
ATOM 610 C C . ALA A 1 78 ? 9.631 2.603 -13.487 1.00 94.50 78 ALA A C 1
ATOM 612 O O . ALA A 1 78 ? 8.648 2.338 -12.792 1.00 94.50 78 ALA A O 1
ATOM 613 N N . PHE A 1 79 ? 10.690 3.259 -13.003 1.00 95.38 79 PHE A N 1
ATOM 614 C CA . PHE A 1 79 ? 10.799 3.700 -11.612 1.00 95.38 79 PHE A CA 1
ATOM 615 C C . PHE A 1 79 ? 9.775 4.774 -11.261 1.00 95.38 79 PHE A C 1
ATOM 617 O O . PHE A 1 79 ? 9.169 4.695 -10.195 1.00 95.38 79 PHE A O 1
ATOM 624 N N . ALA A 1 80 ? 9.551 5.754 -12.140 1.00 95.88 80 ALA A N 1
ATOM 625 C CA . ALA A 1 80 ? 8.565 6.805 -11.904 1.00 95.88 80 ALA A CA 1
ATOM 626 C C . ALA A 1 80 ? 7.156 6.220 -11.739 1.00 95.88 80 ALA A C 1
ATOM 628 O O . ALA A 1 80 ? 6.443 6.551 -10.792 1.00 95.88 80 ALA A O 1
ATOM 629 N N . MET A 1 81 ? 6.776 5.299 -12.623 1.00 95.88 81 MET A N 1
ATOM 630 C CA . MET A 1 81 ? 5.459 4.675 -12.600 1.00 95.88 81 MET A CA 1
ATOM 631 C C . MET A 1 81 ? 5.299 3.704 -11.423 1.00 95.88 81 MET A C 1
ATOM 633 O O . MET A 1 81 ? 4.266 3.726 -10.755 1.00 95.88 81 MET A O 1
ATOM 637 N N . TYR A 1 82 ? 6.327 2.910 -11.102 1.00 96.00 82 TYR A N 1
ATOM 638 C CA . TYR A 1 82 ? 6.313 2.056 -9.911 1.00 96.00 82 TYR A CA 1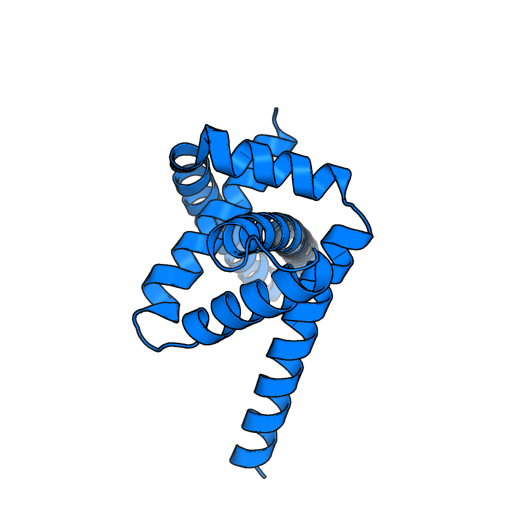
ATOM 639 C C . TYR A 1 82 ? 6.273 2.875 -8.613 1.00 96.00 82 TYR A C 1
ATOM 641 O O . TYR A 1 82 ? 5.514 2.559 -7.700 1.00 96.00 82 TYR A O 1
ATOM 649 N N . GLY A 1 83 ? 7.028 3.972 -8.540 1.00 96.81 83 GLY A N 1
ATOM 650 C CA . GLY A 1 83 ? 7.016 4.891 -7.403 1.00 96.81 83 GLY A CA 1
ATOM 651 C C . GLY A 1 83 ? 5.650 5.544 -7.204 1.00 96.81 83 GLY A C 1
ATOM 652 O O . GLY A 1 83 ? 5.120 5.526 -6.094 1.00 96.81 83 GLY A O 1
ATOM 653 N N . ALA A 1 84 ? 5.036 6.049 -8.279 1.00 95.81 84 ALA A N 1
ATOM 654 C CA . ALA A 1 84 ? 3.680 6.594 -8.237 1.00 95.81 84 ALA A CA 1
ATOM 655 C C . ALA A 1 84 ? 2.656 5.546 -7.772 1.00 95.81 84 ALA A C 1
ATOM 657 O O . ALA A 1 84 ? 1.798 5.848 -6.941 1.00 95.81 84 ALA A O 1
ATOM 658 N N . PHE A 1 85 ? 2.787 4.303 -8.248 1.00 96.12 85 PHE A N 1
ATOM 659 C CA . PHE A 1 85 ? 1.960 3.185 -7.804 1.00 96.12 85 PHE A CA 1
ATOM 660 C C . PHE A 1 85 ? 2.124 2.899 -6.309 1.00 96.12 85 PHE A C 1
ATOM 662 O O . PHE A 1 85 ? 1.123 2.813 -5.604 1.00 96.12 85 PHE A O 1
ATOM 669 N N . LEU A 1 86 ? 3.358 2.800 -5.803 1.00 96.19 86 LEU A N 1
ATOM 670 C CA . LEU A 1 86 ? 3.621 2.551 -4.382 1.00 96.19 86 LEU A CA 1
ATOM 671 C C . LEU A 1 86 ? 3.107 3.683 -3.490 1.00 96.19 86 LEU A C 1
ATOM 673 O O . LEU A 1 86 ? 2.511 3.415 -2.449 1.00 96.19 86 LEU A O 1
ATOM 677 N N . ILE A 1 87 ? 3.297 4.939 -3.903 1.00 95.75 87 ILE A N 1
ATOM 678 C CA . ILE A 1 87 ? 2.759 6.096 -3.183 1.00 95.75 87 ILE A CA 1
ATOM 679 C C . ILE A 1 87 ? 1.236 5.999 -3.132 1.00 95.75 87 ILE A C 1
ATOM 681 O O . ILE A 1 87 ? 0.664 6.032 -2.045 1.00 95.75 87 ILE A O 1
ATOM 685 N N . GLY A 1 88 ? 0.576 5.818 -4.280 1.00 96.19 88 GLY A N 1
ATOM 686 C CA . GLY A 1 88 ? -0.875 5.650 -4.336 1.00 96.19 88 GLY A CA 1
ATOM 687 C C . GLY A 1 88 ? -1.348 4.495 -3.453 1.00 96.19 88 GLY A C 1
ATOM 688 O O . GLY A 1 88 ? -2.263 4.660 -2.650 1.00 96.19 88 GLY A O 1
ATOM 689 N N . LEU A 1 89 ? -0.665 3.354 -3.515 1.00 96.62 89 LEU A N 1
ATOM 690 C CA . LEU A 1 89 ? -0.973 2.191 -2.696 1.00 96.62 89 LEU A CA 1
ATOM 691 C C . LEU A 1 89 ? -0.880 2.496 -1.194 1.00 96.62 89 LEU A C 1
ATOM 693 O O . LEU A 1 89 ? -1.756 2.062 -0.453 1.00 96.62 89 LEU A O 1
ATOM 697 N N . LEU A 1 90 ? 0.107 3.276 -0.738 1.00 96.62 90 LEU A N 1
ATOM 698 C CA . LEU A 1 90 ? 0.198 3.693 0.666 1.00 96.62 90 LEU A CA 1
ATOM 699 C C . LEU A 1 90 ? -1.017 4.518 1.105 1.00 96.62 90 LEU A C 1
ATOM 701 O O . LEU A 1 90 ? -1.561 4.263 2.179 1.00 96.62 90 LEU A O 1
ATOM 705 N N . PHE A 1 91 ? -1.483 5.463 0.282 1.00 97.00 91 PHE A N 1
ATOM 706 C CA . PHE A 1 91 ? -2.704 6.227 0.574 1.00 97.00 91 PHE A CA 1
ATOM 707 C C . PHE A 1 91 ? -3.935 5.319 0.646 1.00 97.00 91 PHE A C 1
ATOM 709 O O . PHE A 1 91 ? -4.705 5.396 1.605 1.00 97.00 91 PHE A O 1
ATOM 716 N N . GLY A 1 92 ? -4.098 4.433 -0.339 1.00 97.00 92 GLY A N 1
ATOM 717 C CA . GLY A 1 92 ? -5.223 3.502 -0.401 1.00 97.00 92 GLY A CA 1
ATOM 718 C C . GLY A 1 92 ? -5.242 2.508 0.761 1.00 97.00 92 GLY A C 1
ATOM 719 O O . GLY A 1 92 ? -6.283 2.320 1.387 1.00 97.00 92 GLY A O 1
ATOM 720 N N . LEU A 1 93 ? -4.088 1.935 1.113 1.00 97.31 93 LEU A N 1
ATOM 721 C CA . LEU A 1 93 ? -3.957 1.028 2.254 1.00 97.31 93 LEU A CA 1
ATOM 722 C C . LEU A 1 93 ? -4.197 1.747 3.580 1.00 97.31 93 LEU A C 1
ATOM 724 O O . LEU A 1 93 ? -4.830 1.179 4.465 1.00 97.31 93 LEU A O 1
ATOM 728 N N . SER A 1 94 ? -3.741 2.994 3.718 1.00 97.00 94 SER A N 1
ATOM 729 C CA . SER A 1 94 ? -3.997 3.792 4.925 1.00 97.00 94 SER A CA 1
ATOM 730 C C . SER A 1 94 ? -5.498 4.034 5.110 1.00 97.00 94 SER A C 1
ATOM 732 O O . SER A 1 94 ? -6.023 3.840 6.205 1.00 97.00 94 SER A O 1
ATOM 734 N N . ALA A 1 95 ? -6.209 4.370 4.028 1.00 96.88 95 ALA A N 1
ATOM 735 C CA . ALA A 1 95 ? -7.663 4.515 4.038 1.00 96.88 95 ALA A CA 1
ATOM 736 C C . ALA A 1 95 ? -8.376 3.186 4.352 1.00 96.88 95 ALA A C 1
ATOM 738 O O . ALA A 1 95 ? -9.300 3.147 5.162 1.00 96.88 95 ALA A O 1
ATOM 739 N N . PHE A 1 96 ? -7.919 2.077 3.764 1.00 97.12 96 PHE A N 1
ATOM 740 C CA . PHE A 1 96 ? -8.462 0.750 4.051 1.00 97.12 96 PHE A CA 1
ATOM 741 C C . PHE A 1 96 ? -8.269 0.344 5.519 1.00 97.12 96 PHE A C 1
ATOM 743 O O . PHE A 1 96 ? -9.204 -0.147 6.149 1.00 97.12 96 PHE A O 1
ATOM 750 N N . VAL A 1 97 ? -7.080 0.571 6.087 1.00 96.69 97 VAL A N 1
ATOM 751 C CA . VAL A 1 97 ? -6.789 0.286 7.501 1.00 96.69 97 VAL A CA 1
ATOM 752 C C . VAL A 1 97 ? -7.667 1.122 8.426 1.00 96.69 97 VAL A C 1
ATOM 754 O O . VAL A 1 97 ? -8.119 0.604 9.446 1.00 96.69 97 VAL A O 1
ATOM 757 N N . GLN A 1 98 ? -7.979 2.366 8.056 1.00 95.06 98 GLN A N 1
ATOM 758 C CA . GLN A 1 98 ? -8.913 3.193 8.814 1.00 95.06 98 GLN A CA 1
ATOM 759 C C . GLN A 1 98 ? -10.326 2.588 8.833 1.00 95.06 98 GLN A C 1
ATOM 761 O O . GLN A 1 98 ? -10.895 2.431 9.915 1.00 95.06 98 GLN A O 1
ATOM 766 N N . ILE A 1 99 ? -10.849 2.162 7.676 1.00 95.75 99 ILE A N 1
ATOM 767 C CA . ILE A 1 99 ? -12.153 1.476 7.570 1.00 95.75 99 ILE A CA 1
ATOM 768 C C . ILE A 1 99 ? -12.150 0.184 8.391 1.00 95.75 99 ILE A C 1
ATOM 770 O O . ILE A 1 99 ? -13.088 -0.107 9.136 1.00 95.75 99 ILE A O 1
ATOM 774 N N . LEU A 1 100 ? -11.089 -0.615 8.264 1.00 96.56 100 LEU A N 1
ATOM 775 C CA . LEU A 1 100 ? -10.955 -1.869 8.996 1.00 96.56 100 LEU A CA 1
ATOM 776 C C . LEU A 1 100 ? -10.913 -1.622 10.510 1.00 96.56 100 LEU A C 1
ATOM 778 O O . LEU A 1 100 ? -11.555 -2.343 11.271 1.00 96.56 100 LEU A O 1
ATOM 782 N N . GLY A 1 101 ? -10.198 -0.585 10.944 1.00 96.25 101 GLY A N 1
ATOM 783 C CA . GLY A 1 101 ? -10.115 -0.181 12.341 1.00 96.25 101 GLY A CA 1
ATOM 784 C C . GLY A 1 101 ? -11.444 0.305 12.901 1.00 96.25 101 GLY A C 1
ATOM 785 O O . GLY A 1 101 ? -11.794 -0.079 14.014 1.00 96.25 101 GLY A O 1
ATOM 786 N N . GLU A 1 102 ? -12.205 1.083 12.132 1.00 95.31 102 GLU A N 1
ATOM 787 C CA . GLU A 1 102 ? -13.558 1.530 12.499 1.00 95.31 102 GLU A CA 1
ATOM 788 C C . GLU A 1 102 ? -14.517 0.358 12.709 1.00 95.31 102 GLU A C 1
ATOM 790 O O . GLU A 1 102 ? -15.361 0.412 13.599 1.00 95.31 102 GLU A O 1
ATOM 795 N N . ARG A 1 103 ? -14.344 -0.730 11.950 1.00 95.25 103 ARG A N 1
ATOM 796 C CA . ARG A 1 103 ? -15.172 -1.938 12.062 1.00 95.25 103 ARG A CA 1
ATOM 797 C C . ARG A 1 103 ? -14.731 -2.887 13.174 1.00 95.25 103 ARG A C 1
ATOM 799 O O . ARG A 1 103 ? -15.582 -3.452 13.851 1.00 95.25 103 ARG A O 1
ATOM 806 N N . LEU A 1 104 ? -13.426 -3.107 13.337 1.00 96.12 104 LEU A N 1
ATOM 807 C CA . LEU A 1 104 ? -12.898 -4.099 14.284 1.00 96.12 104 LEU A CA 1
ATOM 808 C C . LEU A 1 104 ? -12.690 -3.545 15.695 1.00 96.12 104 LEU A C 1
ATOM 810 O O . LEU A 1 104 ? -12.780 -4.296 16.663 1.00 96.12 104 LEU A O 1
ATOM 814 N N . PHE A 1 105 ? -12.376 -2.255 15.823 1.00 96.50 105 PHE A N 1
ATOM 815 C CA . PHE A 1 105 ? -12.029 -1.637 17.102 1.00 96.50 105 PHE A CA 1
ATOM 816 C C . PHE A 1 105 ? -12.666 -0.240 17.254 1.00 96.50 105 PHE A C 1
ATOM 818 O O . PHE A 1 105 ? -11.936 0.749 17.398 1.00 96.50 105 PHE A O 1
ATOM 825 N N . PRO A 1 106 ? -14.011 -0.135 17.228 1.00 94.31 106 PRO A N 1
ATOM 826 C CA . PRO A 1 106 ? -14.716 1.150 17.250 1.00 94.31 106 PRO A CA 1
ATOM 827 C C . PRO A 1 106 ? -14.436 1.977 18.515 1.00 94.31 106 PRO A C 1
ATOM 829 O O . PRO A 1 106 ? -14.343 3.198 18.432 1.00 94.31 106 PRO A O 1
ATOM 832 N N . ASP A 1 107 ? -14.217 1.319 19.657 1.00 95.31 107 ASP A N 1
ATOM 833 C CA . ASP A 1 107 ? -14.067 1.973 20.968 1.00 95.31 107 ASP A CA 1
ATOM 834 C C . ASP A 1 107 ? -12.645 2.488 21.258 1.00 95.31 107 ASP A C 1
ATOM 836 O O . ASP A 1 107 ? -12.379 3.074 22.310 1.00 95.31 107 ASP A O 1
ATOM 840 N N . LEU A 1 108 ? -11.685 2.240 20.361 1.00 94.50 108 LEU A N 1
ATOM 841 C CA . LEU A 1 108 ? -10.297 2.655 20.558 1.00 94.50 108 LEU A CA 1
ATOM 842 C C . LEU A 1 108 ? -10.034 4.051 20.001 1.00 94.50 108 LEU A C 1
ATOM 844 O O . LEU A 1 108 ? -10.600 4.471 18.994 1.00 94.50 108 LEU A O 1
ATOM 848 N N . ASN A 1 109 ? -9.071 4.748 20.613 1.00 94.19 109 ASN A N 1
ATOM 849 C CA . ASN A 1 109 ? -8.596 6.010 20.059 1.00 94.19 109 ASN A CA 1
ATOM 850 C C . ASN A 1 109 ? -8.008 5.808 18.639 1.00 94.19 109 ASN A C 1
ATOM 852 O O . ASN A 1 109 ? -7.489 4.727 18.335 1.00 94.19 109 ASN A O 1
ATOM 856 N N . PRO A 1 110 ? -8.025 6.840 17.773 1.00 89.06 110 PRO A N 1
ATOM 857 C CA . PRO A 1 110 ? -7.715 6.676 16.351 1.00 89.06 110 PRO A CA 1
ATOM 858 C C . PRO A 1 110 ? -6.343 6.052 16.070 1.00 89.06 110 PRO A C 1
ATOM 860 O O . PRO A 1 110 ? -6.225 5.211 15.189 1.00 89.06 110 PRO A O 1
ATOM 863 N N . VAL A 1 111 ? -5.316 6.413 16.846 1.00 91.44 111 VAL A N 1
ATOM 864 C CA . VAL A 1 111 ? -3.955 5.895 16.643 1.00 91.44 111 VAL A CA 1
ATOM 865 C C . VAL A 1 111 ? -3.844 4.424 17.049 1.00 91.44 111 VAL A C 1
ATOM 867 O O . VAL A 1 111 ? -3.349 3.618 16.266 1.00 91.44 111 VAL A O 1
ATOM 870 N N . LYS A 1 112 ? -4.315 4.025 18.244 1.00 94.19 112 LYS A N 1
ATOM 871 C CA . LYS A 1 112 ? -4.235 2.610 18.664 1.00 94.19 112 LYS A CA 1
ATOM 872 C C . LYS A 1 112 ? -5.105 1.726 17.777 1.00 94.19 112 LYS A C 1
ATOM 874 O O . LYS A 1 112 ? -4.739 0.581 17.522 1.00 94.19 112 LYS A O 1
ATOM 879 N N . ARG A 1 113 ? -6.242 2.256 17.324 1.00 95.62 113 ARG A N 1
ATOM 880 C CA . ARG A 1 113 ? -7.139 1.602 16.373 1.00 95.62 113 ARG A CA 1
ATOM 881 C C . ARG A 1 113 ? -6.415 1.269 15.072 1.00 95.62 113 ARG A C 1
ATOM 883 O O . ARG A 1 113 ? -6.405 0.105 14.685 1.00 95.62 113 ARG A O 1
ATOM 890 N N . ASP A 1 114 ? -5.742 2.243 14.466 1.00 93.44 114 ASP A N 1
ATOM 891 C CA . ASP A 1 114 ? -4.994 2.042 13.222 1.00 93.44 114 ASP A CA 1
ATOM 892 C C . ASP A 1 114 ? -3.795 1.109 13.401 1.00 93.44 114 ASP A C 1
ATOM 894 O O . ASP A 1 114 ? -3.572 0.245 12.558 1.00 93.44 114 ASP A O 1
ATOM 898 N N . VAL A 1 115 ? -3.051 1.217 14.513 1.00 95.81 115 VAL A N 1
ATOM 899 C CA . VAL A 1 115 ? -1.948 0.284 14.817 1.00 95.81 115 VAL A CA 1
ATOM 900 C C . VAL A 1 115 ? -2.465 -1.151 14.850 1.00 95.81 115 VAL A C 1
ATOM 902 O O . VAL A 1 115 ? -1.885 -2.033 14.216 1.00 95.81 115 VAL A O 1
ATOM 905 N N . LYS A 1 116 ? -3.564 -1.401 15.573 1.00 96.38 116 LYS A N 1
ATOM 906 C CA . LYS A 1 116 ? -4.141 -2.745 15.683 1.00 96.38 116 LYS A CA 1
ATOM 907 C C . LYS A 1 116 ? -4.715 -3.225 14.355 1.00 96.38 116 LYS A C 1
ATOM 909 O O . LYS A 1 116 ? -4.447 -4.356 13.971 1.00 96.38 116 LYS A O 1
ATOM 914 N N . ALA A 1 117 ? -5.459 -2.384 13.642 1.00 96.75 117 ALA A N 1
ATOM 915 C CA . ALA A 1 117 ? -6.042 -2.736 12.351 1.00 96.75 117 ALA A CA 1
ATOM 916 C C . ALA A 1 117 ? -4.970 -3.008 11.286 1.00 96.75 117 ALA A C 1
ATOM 918 O O . ALA A 1 117 ? -5.051 -4.014 10.586 1.00 96.75 117 ALA A O 1
ATOM 919 N N . GLY A 1 118 ? -3.931 -2.172 11.219 1.00 95.88 118 GLY A N 1
ATOM 920 C CA . GLY A 1 118 ? -2.778 -2.365 10.344 1.00 95.88 118 GLY A CA 1
ATOM 921 C C . GLY A 1 118 ? -2.022 -3.647 10.680 1.00 95.88 118 GLY A C 1
ATOM 922 O O . GLY A 1 118 ? -1.731 -4.435 9.785 1.00 95.88 118 GLY A O 1
ATOM 923 N N . SER A 1 119 ? -1.805 -3.921 11.970 1.00 95.69 119 SER A N 1
ATOM 924 C CA . SER A 1 119 ? -1.180 -5.173 12.420 1.00 95.69 119 SER A CA 1
ATOM 925 C C . SER A 1 119 ? -2.011 -6.396 12.026 1.00 95.69 119 SER A C 1
ATOM 927 O O . SER A 1 119 ? -1.468 -7.345 11.470 1.00 95.69 119 SER A O 1
ATOM 929 N N . VAL A 1 120 ? -3.330 -6.373 12.256 1.00 96.12 120 VAL A N 1
ATOM 930 C CA . VAL A 1 120 ? -4.242 -7.458 11.855 1.00 96.12 120 VAL A CA 1
ATOM 931 C C . VAL A 1 120 ? -4.198 -7.662 10.344 1.00 96.12 120 VAL A C 1
ATOM 933 O O . VAL A 1 120 ? -4.046 -8.795 9.890 1.00 96.12 120 VAL A O 1
ATOM 936 N N . PHE A 1 121 ? -4.280 -6.587 9.559 1.00 96.19 121 PHE A N 1
ATOM 937 C CA . PHE A 1 121 ? -4.204 -6.655 8.102 1.00 96.19 121 PHE A CA 1
ATOM 938 C C . PHE A 1 121 ? -2.887 -7.281 7.627 1.00 96.19 121 PHE A C 1
ATOM 940 O O . PHE A 1 121 ? -2.912 -8.237 6.851 1.00 96.19 121 PHE A O 1
ATOM 947 N N . LEU A 1 122 ? -1.744 -6.787 8.109 1.00 94.88 122 LEU A N 1
ATOM 948 C CA . LEU A 1 122 ? -0.433 -7.268 7.677 1.00 94.88 122 LEU A CA 1
ATOM 949 C C . LEU A 1 122 ? -0.184 -8.718 8.113 1.00 94.88 122 LEU A C 1
ATOM 951 O O . LEU A 1 122 ? 0.251 -9.527 7.298 1.00 94.88 122 LEU A O 1
ATOM 955 N N . LEU A 1 123 ? -0.519 -9.079 9.355 1.00 94.06 123 LEU A N 1
ATOM 956 C CA . LEU A 1 123 ? -0.367 -10.452 9.850 1.00 94.06 123 LEU A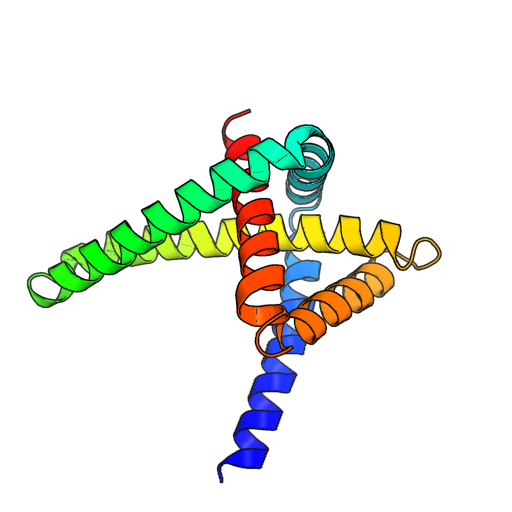 CA 1
ATOM 957 C C . LEU A 1 123 ? -1.275 -11.434 9.102 1.00 94.06 123 LEU A C 1
ATOM 959 O O . LEU A 1 123 ? -0.836 -12.522 8.743 1.00 94.06 123 LEU A O 1
ATOM 963 N N . THR A 1 124 ? -2.517 -11.046 8.801 1.00 94.44 124 THR A N 1
ATOM 964 C CA . THR A 1 124 ? -3.430 -11.896 8.016 1.00 94.44 124 THR A CA 1
ATOM 965 C C . THR A 1 124 ? -2.964 -12.006 6.562 1.00 94.44 124 THR A C 1
ATOM 967 O O . THR A 1 124 ? -3.094 -13.062 5.949 1.00 94.44 124 THR A O 1
ATOM 970 N N . SER A 1 125 ? -2.351 -10.951 6.017 1.00 93.75 125 SER A N 1
ATOM 971 C CA . SER A 1 125 ? -1.747 -10.973 4.678 1.00 93.75 125 SER A CA 1
ATOM 972 C C . SER A 1 125 ? -0.543 -11.912 4.584 1.00 93.75 125 SER A C 1
ATOM 974 O O . SER A 1 125 ? -0.234 -12.376 3.492 1.00 93.75 125 SER A O 1
ATOM 976 N N . LEU A 1 126 ? 0.113 -12.239 5.704 1.00 92.19 126 LEU A N 1
ATOM 977 C CA . LEU A 1 126 ? 1.198 -13.222 5.744 1.00 92.19 126 LEU A CA 1
ATOM 978 C C . LEU A 1 126 ? 0.714 -14.677 5.737 1.00 92.19 126 LEU A C 1
ATOM 980 O O . LEU A 1 126 ? 1.541 -15.572 5.560 1.00 92.19 126 LEU A O 1
ATOM 984 N N . LEU A 1 127 ? -0.589 -14.935 5.903 1.00 93.62 127 LEU A N 1
ATOM 985 C CA . LEU A 1 127 ? -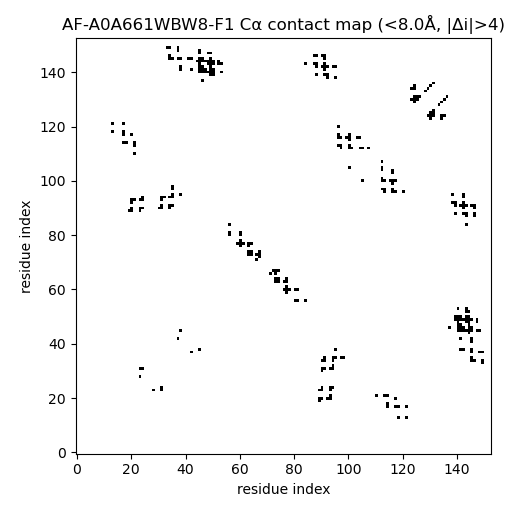1.110 -16.297 5.820 1.00 93.62 127 LEU A CA 1
ATOM 986 C C . LEU A 1 127 ? -0.858 -16.868 4.414 1.00 93.62 127 LEU A C 1
ATOM 988 O O . LEU A 1 127 ? -1.284 -16.267 3.422 1.00 93.62 127 LEU A O 1
ATOM 992 N N . PRO A 1 128 ? -0.210 -18.038 4.299 1.00 91.50 128 PRO A N 1
ATOM 993 C CA . PRO A 1 128 ? 0.010 -18.661 3.005 1.00 91.50 128 PRO A CA 1
ATOM 994 C C . PRO A 1 128 ? -1.331 -19.009 2.353 1.00 91.50 128 PRO A C 1
ATOM 996 O O . PRO A 1 128 ? -2.319 -19.301 3.029 1.00 91.50 128 PRO A O 1
ATOM 999 N N . PHE A 1 129 ? -1.355 -18.977 1.022 1.00 92.25 129 PHE A N 1
ATOM 1000 C CA . PHE A 1 129 ? -2.544 -19.151 0.181 1.00 92.25 129 PHE A CA 1
ATOM 1001 C C . PHE A 1 129 ? -3.598 -18.045 0.349 1.00 92.25 129 PHE A C 1
ATOM 1003 O O . PHE A 1 129 ? -3.795 -17.245 -0.563 1.00 92.25 129 PHE A O 1
ATOM 1010 N N . VAL A 1 130 ? -4.247 -17.960 1.512 1.00 93.12 130 VAL A N 1
ATOM 1011 C CA . VAL A 1 130 ? -5.357 -17.026 1.764 1.00 93.12 130 VAL A CA 1
ATOM 1012 C C . VAL A 1 130 ? -4.874 -15.578 1.786 1.00 93.12 130 VAL A C 1
ATOM 1014 O O . VAL A 1 130 ? -5.460 -14.724 1.125 1.00 93.12 130 VAL A O 1
ATOM 1017 N N . GLY A 1 131 ? -3.790 -15.295 2.507 1.00 92.25 131 GLY A N 1
ATOM 1018 C CA . GLY A 1 131 ? -3.200 -13.961 2.566 1.00 92.25 131 GLY A CA 1
ATOM 1019 C C . GLY A 1 131 ? -2.649 -13.542 1.208 1.00 92.25 131 GLY A C 1
ATOM 1020 O O . GLY A 1 131 ? -3.036 -12.504 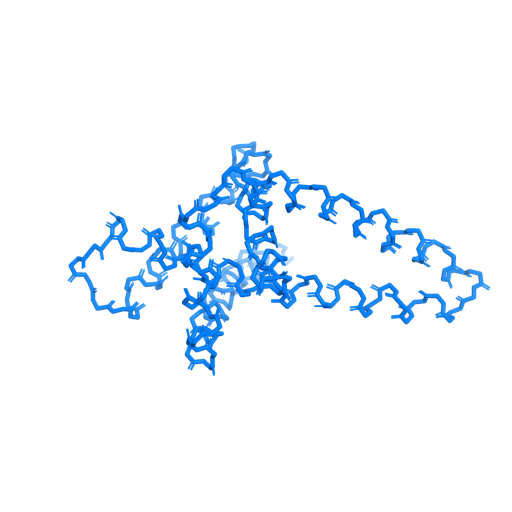0.684 1.00 92.25 131 GLY A O 1
ATOM 1021 N N . TRP A 1 132 ? -1.811 -14.381 0.597 1.00 90.50 132 TRP A N 1
ATOM 1022 C CA . TRP A 1 132 ? -1.065 -14.022 -0.616 1.00 90.50 132 TRP A CA 1
ATOM 1023 C C . TRP A 1 132 ? -1.909 -13.935 -1.887 1.00 90.50 132 TRP A C 1
ATOM 1025 O O . TRP A 1 132 ? -1.663 -13.052 -2.703 1.00 90.50 132 TRP A O 1
ATOM 1035 N N . PHE A 1 133 ? -2.879 -14.836 -2.074 1.00 91.56 133 PHE A N 1
ATOM 1036 C CA . PHE A 1 133 ? -3.639 -14.922 -3.328 1.00 91.56 133 PHE A CA 1
ATOM 1037 C C . PHE A 1 133 ? -5.052 -14.356 -3.229 1.00 91.56 133 PHE A C 1
ATOM 1039 O O . PHE A 1 133 ? -5.637 -14.034 -4.260 1.00 91.56 133 PHE A O 1
ATOM 1046 N N . 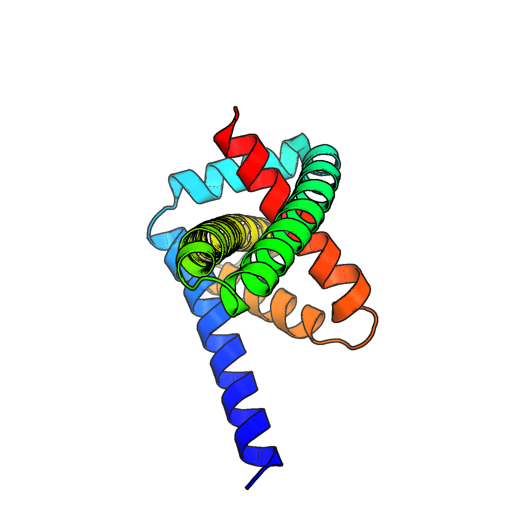LEU A 1 134 ? -5.604 -14.217 -2.020 1.00 93.06 134 LEU A N 1
ATOM 1047 C CA . LEU A 1 134 ? -6.970 -13.735 -1.839 1.00 93.06 134 LEU A CA 1
ATOM 1048 C C . LEU A 1 134 ? -6.989 -12.359 -1.181 1.00 93.06 134 LEU A C 1
ATOM 1050 O O . LEU A 1 134 ? -7.377 -11.383 -1.816 1.00 93.06 134 LEU A O 1
ATOM 1054 N N . LEU A 1 135 ? -6.530 -12.259 0.067 1.00 93.94 135 LEU A N 1
ATOM 1055 C CA . LEU A 1 135 ? -6.660 -11.040 0.862 1.00 93.94 135 LEU A CA 1
ATOM 1056 C C . LEU A 1 135 ? -5.784 -9.912 0.311 1.00 93.94 135 LEU A C 1
ATOM 1058 O O . LEU A 1 135 ? -6.283 -8.822 0.042 1.00 93.94 135 LEU A O 1
ATOM 1062 N N . PHE A 1 136 ? -4.494 -10.166 0.107 1.00 92.19 136 PHE A N 1
ATOM 1063 C CA . PHE A 1 136 ? -3.542 -9.144 -0.315 1.00 92.19 136 PHE A CA 1
ATOM 1064 C C . PHE A 1 136 ? -3.856 -8.588 -1.716 1.00 92.19 136 PHE A C 1
ATOM 1066 O O . PHE A 1 136 ? -3.987 -7.366 -1.835 1.00 92.19 136 PHE A O 1
ATOM 1073 N N . PRO A 1 137 ? -4.105 -9.408 -2.762 1.00 93.88 137 PRO A N 1
ATOM 1074 C CA . PRO A 1 137 ? -4.464 -8.890 -4.082 1.00 93.88 137 PRO A CA 1
ATOM 1075 C C . PRO A 1 137 ? -5.808 -8.161 -4.077 1.00 93.88 137 PRO A C 1
ATOM 1077 O O . PRO A 1 137 ? -5.963 -7.146 -4.760 1.00 93.88 137 PRO A O 1
ATOM 1080 N N . TYR A 1 138 ? -6.768 -8.637 -3.278 1.00 95.50 138 TYR A N 1
ATOM 1081 C CA . TYR A 1 138 ? -8.062 -7.982 -3.118 1.00 95.50 138 TYR A CA 1
ATOM 1082 C C . TYR A 1 138 ? -7.923 -6.586 -2.505 1.00 95.50 138 TYR A C 1
ATOM 1084 O O . TYR A 1 138 ? -8.443 -5.615 -3.056 1.00 95.50 138 TYR A O 1
ATOM 1092 N N . VAL A 1 139 ? -7.179 -6.465 -1.403 1.00 96.19 139 VAL A N 1
ATOM 1093 C CA . VAL A 1 139 ? -6.991 -5.186 -0.708 1.00 96.19 139 VAL A CA 1
ATOM 1094 C C . VAL A 1 139 ? -6.136 -4.220 -1.527 1.00 96.19 139 VAL A C 1
ATOM 1096 O O . VAL A 1 139 ? -6.471 -3.037 -1.579 1.00 96.19 139 VAL A O 1
ATOM 1099 N N . ILE A 1 140 ? -5.097 -4.695 -2.226 1.00 95.50 140 ILE A N 1
ATOM 1100 C CA . ILE A 1 140 ? -4.328 -3.866 -3.172 1.00 95.50 140 ILE A CA 1
ATOM 1101 C C . ILE A 1 140 ? -5.248 -3.321 -4.260 1.00 95.50 140 ILE A C 1
ATOM 1103 O O . ILE A 1 140 ? -5.264 -2.116 -4.494 1.00 95.50 140 ILE A O 1
ATOM 1107 N N . SER A 1 141 ? -6.050 -4.184 -4.885 1.00 96.88 141 SER A N 1
ATOM 1108 C CA . SER A 1 141 ? -6.954 -3.777 -5.965 1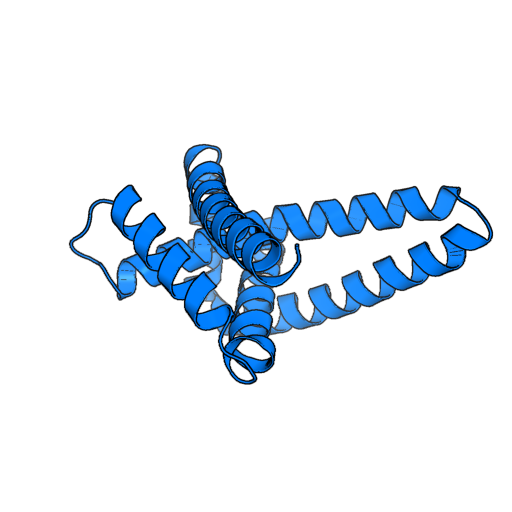.00 96.88 141 SER A CA 1
ATOM 1109 C C . SER A 1 141 ? -7.970 -2.744 -5.475 1.00 96.88 141 SER A C 1
ATOM 1111 O O . SER A 1 141 ? -8.159 -1.708 -6.102 1.00 96.88 141 SER A O 1
ATOM 1113 N N . LEU A 1 142 ? -8.572 -2.953 -4.305 1.00 96.94 142 LEU A N 1
ATOM 1114 C CA . LEU A 1 142 ? -9.456 -1.958 -3.697 1.00 96.94 142 LEU A CA 1
ATOM 1115 C C . LEU A 1 142 ? -8.752 -0.620 -3.434 1.00 96.94 142 LEU A C 1
ATOM 1117 O O . LEU A 1 142 ? -9.265 0.432 -3.815 1.00 96.94 142 LEU A O 1
ATOM 1121 N N . SER A 1 143 ? -7.578 -0.673 -2.807 1.00 96.50 143 SER A N 1
ATOM 1122 C CA . SER A 1 143 ? -6.789 0.496 -2.409 1.00 96.50 143 SER A CA 1
ATOM 1123 C C . SER A 1 143 ? -6.369 1.332 -3.615 1.00 96.50 143 SER A C 1
ATOM 1125 O O . SER A 1 143 ? -6.614 2.536 -3.655 1.00 96.50 143 SER A O 1
ATOM 1127 N N . VAL A 1 144 ? -5.794 0.687 -4.633 1.00 96.94 144 VAL A N 1
ATOM 1128 C CA . VAL A 1 144 ? -5.347 1.340 -5.869 1.00 96.94 144 VAL A CA 1
ATOM 1129 C C . VAL A 1 144 ? -6.533 1.943 -6.606 1.00 96.94 144 VAL A C 1
ATOM 1131 O O . VAL A 1 144 ? -6.481 3.101 -7.012 1.00 96.94 144 VAL A O 1
ATOM 1134 N N . GLY A 1 145 ? -7.628 1.199 -6.762 1.00 96.12 145 GLY A N 1
ATOM 1135 C CA . GLY A 1 145 ? -8.776 1.706 -7.502 1.00 96.12 145 GLY A CA 1
ATOM 1136 C C . GLY A 1 145 ? -9.489 2.855 -6.803 1.00 96.12 145 GLY A C 1
ATOM 1137 O O . GLY A 1 145 ? -9.920 3.784 -7.480 1.00 96.12 145 GLY A O 1
ATOM 1138 N N . ALA A 1 146 ? -9.565 2.853 -5.469 1.00 97.06 146 ALA A N 1
ATOM 1139 C CA . ALA A 1 146 ? -10.105 3.990 -4.727 1.00 97.06 146 ALA A CA 1
ATOM 1140 C C . ALA A 1 146 ? -9.246 5.247 -4.912 1.00 97.06 146 ALA A C 1
ATOM 1142 O O . ALA A 1 146 ? -9.789 6.335 -5.096 1.00 97.06 146 ALA A O 1
ATOM 1143 N N . VAL A 1 147 ? -7.919 5.102 -4.930 1.00 97.00 147 VAL A N 1
ATOM 1144 C CA . VAL A 1 147 ? -6.996 6.213 -5.208 1.00 97.00 147 VAL A CA 1
ATOM 1145 C C . VAL A 1 147 ? -7.186 6.728 -6.629 1.00 97.00 147 VAL A C 1
ATOM 1147 O O . VAL A 1 147 ? -7.346 7.928 -6.811 1.00 97.00 147 VAL A O 1
ATOM 1150 N N . VAL A 1 148 ? -7.253 5.837 -7.622 1.00 95.69 148 VAL A N 1
ATOM 1151 C CA . VAL A 1 148 ? -7.508 6.215 -9.020 1.00 95.69 148 VAL A CA 1
ATOM 1152 C C . VAL A 1 148 ? -8.826 6.976 -9.138 1.00 95.69 148 VAL A C 1
ATOM 1154 O O . VAL A 1 148 ? -8.835 8.082 -9.660 1.00 95.69 148 VAL A O 1
ATOM 1157 N N . ILE A 1 149 ? -9.931 6.448 -8.606 1.00 95.50 149 ILE A N 1
ATOM 1158 C CA . ILE A 1 149 ? -11.227 7.140 -8.659 1.00 95.50 149 ILE A CA 1
ATOM 1159 C C . ILE A 1 149 ? -11.133 8.519 -7.998 1.00 95.50 149 ILE A C 1
ATOM 1161 O O . ILE A 1 149 ? -11.591 9.489 -8.582 1.00 95.50 149 ILE A O 1
ATOM 1165 N N . THR A 1 150 ? -10.496 8.618 -6.831 1.00 95.19 150 THR A N 1
ATOM 1166 C CA . THR A 1 150 ? -10.364 9.887 -6.095 1.00 95.19 150 THR A CA 1
ATOM 1167 C C . THR A 1 150 ? -9.509 10.920 -6.840 1.00 95.19 150 THR A C 1
ATOM 1169 O O . THR A 1 150 ? -9.700 12.114 -6.653 1.00 95.19 150 THR A O 1
ATOM 1172 N N . LEU A 1 151 ? -8.556 10.491 -7.673 1.00 92.56 151 LEU A N 1
ATOM 1173 C CA . LEU A 1 151 ? -7.735 11.394 -8.488 1.00 92.56 151 LEU A CA 1
ATOM 1174 C C . LEU A 1 151 ? -8.456 11.906 -9.744 1.00 92.56 151 LEU A C 1
ATOM 1176 O O . LEU A 1 151 ? -8.073 12.950 -10.265 1.00 92.56 151 LEU A O 1
ATOM 1180 N N . PHE A 1 152 ? -9.453 11.168 -10.240 1.00 89.50 152 PHE A N 1
ATOM 1181 C CA . PHE A 1 152 ? -10.186 11.474 -11.476 1.00 89.50 152 PHE A CA 1
ATOM 1182 C C . PHE A 1 15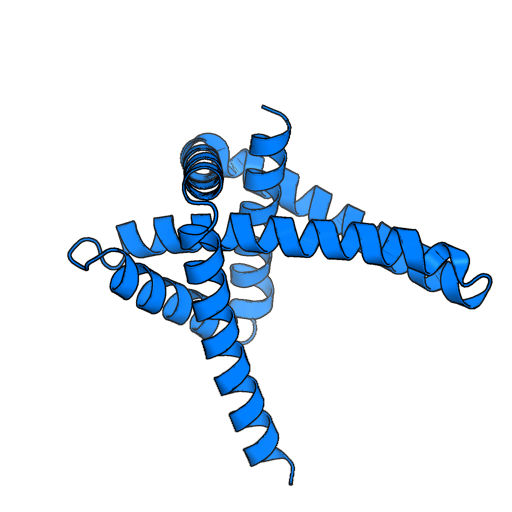2 ? -11.649 11.899 -11.239 1.00 89.50 152 PHE A C 1
ATOM 1184 O O . PHE A 1 152 ? -12.406 12.029 -12.204 1.00 89.50 152 PHE A O 1
ATOM 1191 N N . GLN A 1 153 ? -12.049 12.082 -9.978 1.00 79.19 153 GLN A N 1
ATOM 1192 C CA . GLN A 1 153 ? -13.307 12.709 -9.555 1.00 79.19 153 GLN A CA 1
ATOM 1193 C C . GLN A 1 153 ? -13.075 14.181 -9.231 1.00 79.19 153 GLN A C 1
ATOM 1195 O O . GLN A 1 153 ? -13.971 14.978 -9.580 1.00 79.19 153 GLN A O 1
#

Mean predicted aligned error: 3.75 Å